Protein AF-A0A966Q657-F1 (afdb_monomer_lite)

Sequence (109 aa):
GKRNSKKGLRIVDCGLRIGNFGRCERVRIIAAGPAVCRKIGVVTGGFGDLDQVVKAGLDTLITGEADYPTEVKAKELGINLILGGHRETEVFGVRNLAKNSQIQDGRIQ

Secondary structure (DSSP, 8-state):
------S-EEHHHHHHHHHHHHT-S--EEE--S-SEE-SEEE-SSB---HHHHHHTT-SEEEESB--HHHHHHHHHHT-EEEE--SSS-TTHHHHHHHHTTT-------

pLDDT: mean 71.17, std 17.77, range [37.0, 93.94]

Structure (mmCIF, N/CA/C/O backbone):
data_AF-A0A966Q657-F1
#
_entry.id   AF-A0A966Q657-F1
#
loop_
_atom_site.group_PDB
_atom_site.id
_atom_site.type_symbol
_atom_site.label_atom_id
_atom_site.label_alt_id
_atom_site.label_comp_id
_atom_site.label_asym_id
_atom_site.label_entity_id
_atom_site.label_seq_id
_atom_site.pdbx_PDB_ins_code
_atom_site.Cartn_x
_atom_site.Cartn_y
_atom_site.Cartn_z
_atom_site.occupancy
_atom_site.B_iso_or_equiv
_atom_site.auth_seq_id
_atom_site.auth_comp_id
_atom_site.auth_asym_id
_atom_site.auth_atom_id
_atom_site.pdbx_PDB_model_num
ATOM 1 N N . GLY A 1 1 ? -33.763 -0.852 -7.891 1.00 39.62 1 GLY A N 1
ATOM 2 C CA . GLY A 1 1 ? -33.590 -0.546 -6.455 1.00 39.62 1 GLY A CA 1
ATOM 3 C C . GLY A 1 1 ? -32.207 -0.954 -5.985 1.00 39.62 1 GLY A C 1
ATOM 4 O O . GLY A 1 1 ? -31.615 -1.810 -6.627 1.00 39.62 1 GLY A O 1
ATOM 5 N N . LYS A 1 2 ? -31.765 -0.399 -4.843 1.00 37.84 2 LYS A N 1
ATOM 6 C CA . LYS A 1 2 ? -30.579 -0.792 -4.042 1.00 37.84 2 LYS A CA 1
ATOM 7 C C . LYS A 1 2 ? -29.230 -0.337 -4.648 1.00 37.84 2 LYS A C 1
ATOM 9 O O . LYS A 1 2 ? -28.857 -0.789 -5.713 1.00 37.84 2 LYS A O 1
ATOM 14 N N . ARG A 1 3 ? -28.404 0.509 -4.022 1.00 37.00 3 ARG A N 1
ATOM 15 C CA . ARG A 1 3 ? -28.068 0.649 -2.595 1.00 37.00 3 ARG A CA 1
ATOM 16 C C . ARG A 1 3 ? -27.554 2.065 -2.307 1.00 37.00 3 ARG A C 1
ATOM 18 O O . ARG A 1 3 ? -26.507 2.457 -2.807 1.00 37.00 3 ARG A O 1
ATOM 25 N N . ASN A 1 4 ? -28.250 2.767 -1.418 1.00 40.50 4 ASN A N 1
ATOM 26 C CA . ASN A 1 4 ? -27.623 3.744 -0.534 1.00 40.50 4 ASN A CA 1
ATOM 27 C C . ASN A 1 4 ? -26.578 3.005 0.314 1.00 40.50 4 ASN A C 1
ATOM 29 O O . ASN A 1 4 ? -26.937 2.092 1.054 1.00 40.50 4 ASN A O 1
ATOM 33 N N . SER A 1 5 ? -25.308 3.387 0.227 1.00 39.12 5 SER A N 1
ATOM 34 C CA . SER A 1 5 ? -24.308 3.004 1.225 1.00 39.12 5 SER A CA 1
ATOM 35 C C . SER A 1 5 ? -23.343 4.161 1.426 1.00 39.12 5 SER A C 1
ATOM 37 O O . SER A 1 5 ? -22.289 4.242 0.803 1.00 39.12 5 SER A O 1
ATOM 39 N N . LYS A 1 6 ? -23.692 5.065 2.341 1.00 50.41 6 LYS A N 1
ATOM 40 C CA . LYS A 1 6 ? -22.657 5.736 3.130 1.00 50.41 6 LYS A CA 1
ATOM 41 C C . LYS A 1 6 ? -21.888 4.613 3.843 1.00 50.41 6 LYS A C 1
ATOM 43 O O . LYS A 1 6 ? -22.538 3.978 4.667 1.00 50.41 6 LYS A O 1
ATOM 48 N N . LYS A 1 7 ? -20.614 4.320 3.510 1.00 47.44 7 LYS A N 1
ATOM 49 C CA . LYS A 1 7 ? -19.607 3.572 4.326 1.00 47.44 7 LYS A CA 1
ATOM 50 C C . LYS A 1 7 ? -18.485 2.978 3.449 1.00 47.44 7 LYS A C 1
ATOM 52 O O . LYS A 1 7 ? -18.684 1.903 2.904 1.00 47.44 7 LYS A O 1
ATOM 57 N N . GLY A 1 8 ? -17.330 3.655 3.391 1.00 51.34 8 GLY A N 1
ATOM 58 C CA . GLY A 1 8 ? -16.004 3.126 3.007 1.00 51.34 8 GLY A CA 1
ATOM 59 C C . GLY A 1 8 ? -15.826 2.542 1.593 1.00 51.34 8 GLY A C 1
ATOM 60 O O . GLY A 1 8 ? -16.718 1.911 1.038 1.00 51.34 8 GLY A O 1
ATOM 61 N N . LEU A 1 9 ? -14.651 2.733 0.990 1.00 65.62 9 LEU A N 1
ATOM 62 C CA . LEU A 1 9 ? -14.320 2.084 -0.285 1.00 65.62 9 LEU A CA 1
ATOM 63 C C . LEU A 1 9 ? -13.778 0.679 -0.010 1.00 65.62 9 LEU A C 1
ATOM 65 O O . LEU A 1 9 ? -12.874 0.532 0.808 1.00 65.62 9 LEU A O 1
ATOM 69 N N . ARG A 1 10 ? -14.292 -0.362 -0.676 1.00 77.38 10 ARG A N 1
ATOM 70 C CA . ARG A 1 10 ? -13.633 -1.677 -0.614 1.00 77.38 10 ARG A CA 1
ATOM 71 C C . ARG A 1 10 ? -12.368 -1.651 -1.455 1.00 77.38 10 ARG A C 1
ATOM 73 O O . ARG A 1 10 ? -12.328 -0.978 -2.481 1.00 77.38 10 ARG A O 1
ATOM 80 N N . ILE A 1 11 ? -11.380 -2.453 -1.077 1.00 72.25 11 ILE A N 1
ATOM 81 C CA . ILE A 1 11 ? -10.101 -2.519 -1.798 1.00 72.25 11 ILE A CA 1
ATOM 82 C C . ILE A 1 11 ? -10.267 -2.855 -3.291 1.00 72.25 11 ILE A C 1
ATOM 84 O O . ILE A 1 11 ? -9.618 -2.257 -4.146 1.00 72.25 11 ILE A O 1
ATOM 88 N N . VAL A 1 12 ? -11.210 -3.740 -3.624 1.00 70.19 12 VAL A N 1
ATOM 89 C CA . VAL A 1 12 ? -11.545 -4.082 -5.016 1.00 70.19 12 VAL A CA 1
ATOM 90 C C . VAL A 1 12 ? -12.145 -2.895 -5.772 1.00 70.19 12 VAL A C 1
ATOM 92 O O . VAL A 1 12 ? -11.821 -2.679 -6.937 1.00 70.19 12 VAL A O 1
ATOM 95 N N . ASP A 1 13 ? -12.963 -2.084 -5.095 1.00 72.81 13 ASP A N 1
ATOM 96 C CA . ASP A 1 13 ? -13.570 -0.883 -5.669 1.00 72.81 13 ASP A CA 1
ATOM 97 C C . ASP A 1 13 ? -12.504 0.220 -5.859 1.00 72.81 13 ASP A C 1
ATOM 99 O O . ASP A 1 13 ? -12.571 0.970 -6.834 1.00 72.81 13 ASP A O 1
ATOM 103 N N . CYS A 1 14 ? -11.493 0.296 -4.978 1.00 68.00 14 CYS A N 1
ATOM 104 C CA . CYS A 1 14 ? -10.315 1.154 -5.163 1.00 68.00 14 CYS A CA 1
ATOM 105 C C . CYS A 1 14 ? -9.531 0.759 -6.420 1.00 68.00 14 CYS A C 1
ATOM 107 O O . CYS A 1 14 ? -9.268 1.612 -7.268 1.00 68.00 14 CYS A O 1
ATOM 109 N N . GLY A 1 15 ? -9.201 -0.528 -6.569 1.00 64.12 15 GLY A N 1
ATOM 110 C CA . GLY A 1 15 ? -8.440 -1.018 -7.720 1.00 64.12 15 GLY A CA 1
ATOM 111 C C . GLY A 1 15 ? -9.164 -0.814 -9.055 1.00 64.12 15 GLY A C 1
ATOM 112 O O . GLY A 1 15 ? -8.565 -0.319 -10.008 1.00 64.12 15 GLY A O 1
ATOM 113 N N . LEU A 1 16 ? -10.473 -1.093 -9.106 1.00 67.81 16 LEU A N 1
ATOM 114 C CA . LEU A 1 16 ? -11.319 -0.856 -10.287 1.00 67.81 16 LEU A CA 1
ATOM 115 C C . LEU A 1 16 ? -11.338 0.619 -10.715 1.00 67.81 16 LEU A C 1
ATOM 117 O O . LEU A 1 16 ? -11.272 0.927 -11.905 1.00 67.81 16 LEU A O 1
ATOM 121 N N . ARG A 1 17 ? -11.420 1.545 -9.752 1.00 68.12 17 ARG A N 1
ATOM 122 C CA . ARG A 1 17 ? -11.429 2.988 -10.042 1.00 68.12 17 ARG A CA 1
ATOM 123 C C . ARG A 1 17 ? -10.098 3.470 -10.608 1.00 68.12 17 ARG A C 1
ATOM 125 O O . ARG A 1 17 ? -10.111 4.284 -11.526 1.00 68.12 17 ARG A O 1
ATOM 132 N N . ILE A 1 18 ? -8.979 2.959 -10.094 1.00 66.19 18 ILE A N 1
ATOM 133 C CA . ILE A 1 18 ? -7.638 3.298 -10.594 1.00 66.19 18 ILE A CA 1
ATOM 134 C C . ILE A 1 18 ? -7.458 2.770 -12.022 1.00 66.19 18 ILE A C 1
ATOM 136 O O . ILE A 1 18 ? -7.063 3.533 -12.901 1.00 66.19 18 ILE A O 1
ATOM 140 N N . GLY A 1 19 ? -7.848 1.516 -12.279 1.00 57.31 19 GLY A N 1
ATOM 141 C CA . GLY A 1 19 ? -7.781 0.921 -13.618 1.00 57.31 19 GLY A CA 1
ATOM 142 C C . GLY A 1 19 ? -8.593 1.698 -14.662 1.00 57.31 19 GLY A C 1
ATOM 143 O O . GLY A 1 19 ? -8.089 1.986 -15.746 1.00 57.31 19 GLY A O 1
ATOM 144 N N . ASN A 1 20 ? -9.812 2.125 -14.311 1.00 57.19 20 ASN A N 1
ATOM 145 C CA . ASN A 1 20 ? -10.684 2.874 -15.222 1.00 57.19 20 ASN A CA 1
ATOM 146 C C . ASN A 1 20 ? -10.225 4.316 -15.490 1.00 57.19 20 ASN A C 1
ATOM 148 O O . ASN A 1 20 ? -10.475 4.833 -16.576 1.00 57.19 20 ASN A O 1
ATOM 152 N N . PHE A 1 21 ? -9.576 4.981 -14.528 1.00 54.44 21 PHE A N 1
ATOM 153 C CA . PHE A 1 21 ? -9.077 6.349 -14.726 1.00 54.44 21 PHE A CA 1
ATOM 154 C C . PHE A 1 21 ? -7.732 6.397 -15.456 1.00 54.44 21 PHE A C 1
ATOM 156 O O . PHE A 1 21 ? -7.423 7.408 -16.085 1.00 54.44 21 PHE A O 1
ATOM 163 N N . GLY A 1 22 ? -6.925 5.339 -15.345 1.00 51.12 22 GLY A N 1
ATOM 164 C CA . GLY A 1 22 ? -5.528 5.370 -15.750 1.00 51.12 22 GLY A CA 1
ATOM 165 C C . GLY A 1 22 ? -5.168 4.648 -17.046 1.00 51.12 22 GLY A C 1
ATOM 166 O O . GLY A 1 22 ? -4.003 4.637 -17.377 1.00 51.12 22 GLY A O 1
ATOM 167 N N . ARG A 1 23 ? -6.050 3.975 -17.795 1.00 50.22 23 ARG A N 1
ATOM 168 C CA . ARG A 1 23 ? -5.564 3.042 -18.854 1.00 50.22 23 ARG A CA 1
ATOM 169 C C . ARG A 1 23 ? -4.418 2.122 -18.346 1.00 50.22 23 ARG A C 1
ATOM 171 O O . ARG A 1 23 ? -3.524 1.770 -19.108 1.00 50.22 23 ARG A O 1
ATOM 178 N N . CYS A 1 24 ? -4.396 1.788 -17.050 1.00 50.97 24 CYS A N 1
ATOM 179 C CA . CYS A 1 24 ? -3.392 0.889 -16.488 1.00 50.97 24 CYS A CA 1
ATOM 180 C C . CYS A 1 24 ? -3.722 -0.506 -17.012 1.00 50.97 24 CYS A C 1
ATOM 182 O O . CYS A 1 24 ? -4.780 -1.040 -16.679 1.00 50.97 24 CYS A O 1
ATOM 184 N N . GLU A 1 25 ? -2.848 -1.094 -17.831 1.00 53.94 25 GLU A N 1
ATOM 185 C CA . GLU A 1 25 ? -3.096 -2.422 -18.407 1.00 53.94 25 GLU A CA 1
ATOM 186 C C . GLU A 1 25 ? -3.283 -3.494 -17.325 1.00 53.94 25 GLU A C 1
ATOM 188 O O . GLU A 1 25 ? -4.056 -4.431 -17.527 1.00 53.94 25 GLU A O 1
ATOM 193 N N . ARG A 1 26 ? -2.615 -3.364 -16.164 1.00 66.31 26 ARG A N 1
ATOM 194 C CA . ARG A 1 26 ? -2.789 -4.267 -15.014 1.00 66.31 26 ARG A CA 1
ATOM 195 C C . ARG A 1 26 ? -2.584 -3.544 -13.684 1.00 66.31 26 ARG A C 1
ATOM 197 O O . ARG A 1 26 ? -1.456 -3.289 -13.284 1.00 66.31 26 ARG A O 1
ATOM 204 N N . VAL A 1 27 ? -3.678 -3.291 -12.967 1.00 76.31 27 VAL A N 1
ATOM 205 C CA . VAL A 1 27 ? -3.623 -2.946 -11.539 1.00 76.31 27 VAL A CA 1
ATOM 206 C C . VAL A 1 27 ? -3.456 -4.234 -10.740 1.00 76.31 27 VAL A C 1
ATOM 208 O O . VAL A 1 27 ? -4.258 -5.160 -10.885 1.00 76.31 27 VAL A O 1
ATOM 211 N N . ARG A 1 28 ? -2.445 -4.297 -9.871 1.00 84.44 28 ARG A N 1
ATOM 212 C CA . ARG A 1 28 ? -2.244 -5.424 -8.952 1.00 84.44 28 ARG A CA 1
ATOM 213 C C . ARG A 1 28 ? -2.668 -5.023 -7.543 1.00 84.44 28 ARG A C 1
ATOM 215 O O . ARG A 1 28 ? -2.332 -3.947 -7.065 1.00 84.44 28 ARG A O 1
ATOM 222 N N . ILE A 1 29 ? -3.424 -5.892 -6.878 1.00 86.19 29 ILE A N 1
ATOM 223 C CA . ILE A 1 29 ? -3.961 -5.645 -5.537 1.00 86.19 29 ILE A CA 1
ATOM 224 C C . ILE A 1 29 ? -3.407 -6.691 -4.577 1.00 86.19 29 ILE A C 1
ATOM 226 O O . ILE A 1 29 ? -3.462 -7.889 -4.857 1.00 86.19 29 ILE A O 1
ATOM 230 N N . ILE A 1 30 ? -2.929 -6.235 -3.423 1.00 90.38 30 ILE A N 1
ATOM 231 C CA . ILE A 1 30 ? -2.509 -7.074 -2.303 1.00 90.38 30 ILE A CA 1
ATOM 232 C C . ILE A 1 30 ? -3.408 -6.719 -1.122 1.00 90.38 30 ILE A C 1
ATOM 234 O O . ILE A 1 30 ? -3.223 -5.704 -0.453 1.00 90.38 30 ILE A O 1
ATOM 238 N N . ALA A 1 31 ? -4.423 -7.553 -0.902 1.00 91.25 31 ALA A N 1
ATOM 239 C CA . ALA A 1 31 ? -5.400 -7.397 0.171 1.00 91.25 31 ALA A CA 1
ATOM 240 C C . ALA A 1 31 ? -4.860 -7.983 1.485 1.00 91.25 31 ALA A C 1
ATOM 242 O O . ALA A 1 31 ? -5.244 -9.076 1.891 1.00 91.25 31 ALA A O 1
ATOM 243 N N . ALA A 1 32 ? -3.916 -7.276 2.098 1.00 91.62 32 ALA A N 1
ATOM 244 C CA . ALA A 1 32 ? -3.280 -7.666 3.357 1.00 91.62 32 ALA A CA 1
ATOM 245 C C . ALA A 1 32 ? -3.907 -6.996 4.591 1.00 91.62 32 ALA A C 1
ATOM 247 O O . ALA A 1 32 ? -3.746 -7.480 5.706 1.00 91.62 32 ALA A O 1
ATOM 248 N N . GLY A 1 33 ? -4.632 -5.900 4.392 1.00 89.56 33 GLY A N 1
ATOM 249 C CA . GLY A 1 33 ? -5.294 -5.131 5.434 1.00 89.56 33 GLY A CA 1
ATOM 250 C C . GLY A 1 33 ? -6.817 -5.277 5.437 1.00 89.56 33 GLY A C 1
ATOM 251 O O . GLY A 1 33 ? -7.381 -6.243 4.913 1.00 89.56 33 GLY A O 1
ATOM 252 N N . PRO A 1 34 ? -7.531 -4.312 6.039 1.00 86.31 34 PRO A N 1
ATOM 253 C 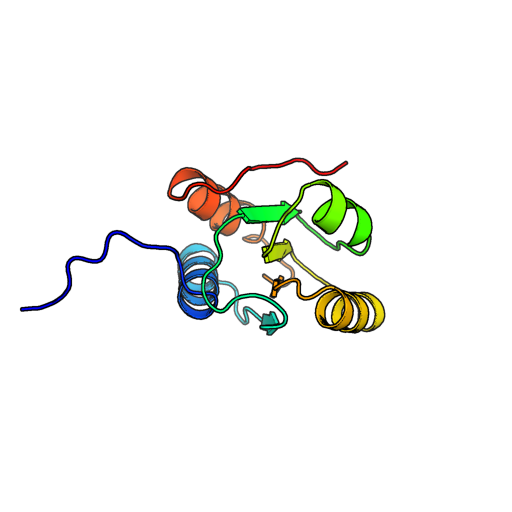CA . PRO A 1 34 ? -8.984 -4.342 6.134 1.00 86.31 34 PRO A CA 1
ATOM 254 C C . PRO A 1 34 ? -9.662 -4.380 4.759 1.00 86.31 34 PRO A C 1
ATOM 256 O O . PRO A 1 34 ? -9.258 -3.684 3.830 1.00 86.31 34 PRO A O 1
ATOM 259 N N . ALA A 1 35 ? -10.782 -5.104 4.656 1.00 82.19 35 ALA A N 1
ATOM 260 C CA . ALA A 1 35 ? -11.578 -5.176 3.423 1.00 82.19 35 ALA A CA 1
ATOM 261 C C . ALA A 1 35 ? -12.122 -3.809 2.956 1.00 82.19 35 ALA A C 1
ATOM 263 O O . ALA A 1 35 ? -12.456 -3.632 1.781 1.00 82.19 35 ALA A O 1
ATOM 264 N N . VAL A 1 36 ? -12.235 -2.859 3.888 1.00 83.00 36 VAL A N 1
ATOM 265 C CA . VAL A 1 36 ? -12.668 -1.483 3.653 1.00 83.00 36 VAL A CA 1
ATOM 266 C C . VAL A 1 36 ? -11.487 -0.555 3.900 1.00 83.00 36 VAL A C 1
ATOM 268 O O . VAL A 1 36 ? -11.056 -0.407 5.043 1.00 83.00 36 VAL A O 1
ATOM 271 N N . CYS A 1 37 ? -11.019 0.093 2.840 1.00 82.06 37 CYS A N 1
ATOM 272 C CA . CYS A 1 37 ? -9.990 1.119 2.875 1.00 82.06 37 CYS A CA 1
ATOM 273 C C . CYS A 1 37 ? -10.564 2.387 3.522 1.00 82.06 37 CYS A C 1
ATOM 275 O O . CYS A 1 37 ? -11.562 2.940 3.038 1.00 82.06 37 CYS A O 1
ATOM 277 N N . ARG A 1 38 ? -9.964 2.845 4.625 1.00 81.81 38 ARG A N 1
ATOM 278 C CA . ARG A 1 38 ? -10.394 4.055 5.346 1.00 81.81 38 ARG A CA 1
ATOM 279 C C . ARG A 1 38 ? -9.336 5.146 5.294 1.00 81.81 38 ARG A C 1
ATOM 281 O O . ARG A 1 38 ? -9.689 6.302 5.089 1.00 81.81 38 ARG A O 1
ATOM 288 N N . LYS A 1 39 ? -8.067 4.782 5.469 1.00 84.56 39 LYS A N 1
ATOM 289 C CA . LYS A 1 39 ? -6.926 5.700 5.463 1.00 84.56 39 LYS A CA 1
ATOM 290 C C . LYS A 1 39 ? -5.953 5.284 4.374 1.00 84.56 39 LYS A C 1
ATOM 292 O O . LYS A 1 39 ? -5.167 4.355 4.543 1.00 84.56 39 LYS A O 1
ATOM 297 N N . ILE A 1 40 ? -6.055 5.976 3.249 1.00 83.69 40 ILE A N 1
ATOM 298 C CA . ILE A 1 40 ? -5.334 5.644 2.028 1.00 83.69 40 ILE A CA 1
ATOM 299 C C . ILE A 1 40 ? -4.218 6.669 1.834 1.00 83.69 40 ILE A C 1
ATOM 301 O O . ILE A 1 40 ? -4.497 7.867 1.864 1.00 83.69 40 ILE A O 1
ATOM 305 N N . GLY A 1 41 ? -2.989 6.193 1.642 1.00 84.06 41 GLY A N 1
ATOM 306 C CA . GLY A 1 41 ? -1.853 6.995 1.192 1.00 84.06 41 GLY A CA 1
ATOM 307 C C . GLY A 1 41 ? -1.531 6.730 -0.273 1.00 84.06 41 GLY A C 1
ATOM 308 O O . GLY A 1 41 ? -1.857 5.671 -0.814 1.00 84.06 41 GLY A O 1
ATOM 309 N N . VAL A 1 42 ? -0.888 7.700 -0.913 1.00 82.44 42 VAL A N 1
ATOM 310 C CA . VAL A 1 42 ? -0.548 7.663 -2.336 1.00 82.44 42 VAL A CA 1
ATOM 311 C C . VAL A 1 42 ? 0.910 8.052 -2.495 1.00 82.44 42 VAL A C 1
ATOM 313 O O . VAL A 1 42 ? 1.289 9.152 -2.105 1.00 82.44 42 VAL A O 1
ATOM 316 N N . VAL A 1 43 ? 1.710 7.185 -3.111 1.00 81.12 43 VAL A N 1
ATOM 317 C CA . VAL A 1 43 ? 3.100 7.494 -3.457 1.00 81.12 43 VAL A CA 1
ATOM 318 C C . VAL A 1 43 ? 3.373 7.082 -4.893 1.00 81.12 43 VAL A C 1
ATOM 320 O O . VAL A 1 43 ? 3.141 5.945 -5.278 1.00 81.12 43 VAL A O 1
ATOM 323 N N . THR A 1 44 ? 3.863 8.004 -5.712 1.00 75.12 44 THR A N 1
ATOM 324 C CA . THR A 1 44 ? 4.173 7.733 -7.123 1.00 75.12 44 THR A CA 1
ATOM 325 C C . THR A 1 44 ? 5.528 7.043 -7.272 1.00 75.12 44 THR A C 1
ATOM 327 O O . THR A 1 44 ? 6.466 7.424 -6.577 1.00 75.12 44 THR A O 1
ATOM 330 N N . GLY A 1 45 ? 5.660 6.117 -8.226 1.00 74.75 45 GLY A N 1
ATOM 331 C CA . GLY A 1 45 ? 6.898 5.363 -8.463 1.00 74.75 45 GLY A CA 1
ATOM 332 C C . GLY A 1 45 ? 6.992 4.106 -7.596 1.00 74.75 45 GLY A C 1
ATOM 333 O O . GLY A 1 45 ? 5.979 3.452 -7.356 1.00 74.75 45 GLY A O 1
ATOM 334 N N . GLY A 1 46 ? 8.198 3.766 -7.139 1.00 70.88 46 GLY A N 1
ATOM 335 C CA . GLY A 1 46 ? 8.426 2.665 -6.201 1.00 70.88 46 GLY A CA 1
ATOM 336 C C .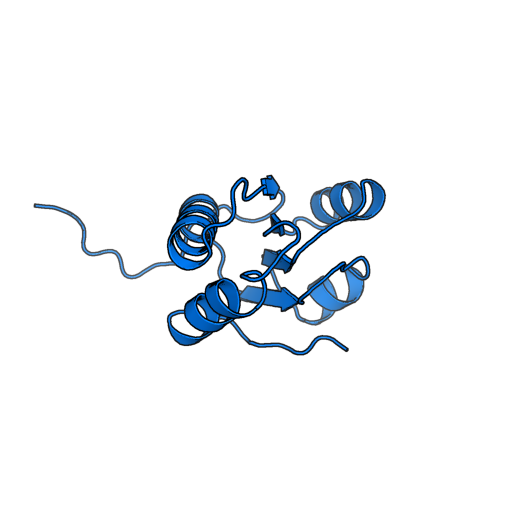 GLY A 1 46 ? 8.416 3.140 -4.749 1.00 70.88 46 GLY A C 1
ATOM 337 O O . GLY A 1 46 ? 8.998 4.180 -4.437 1.00 70.88 46 GLY A O 1
ATOM 338 N N . PHE A 1 47 ? 7.791 2.373 -3.856 1.00 78.06 47 PHE A N 1
ATOM 339 C CA . PHE A 1 47 ? 7.772 2.673 -2.423 1.00 78.06 47 PHE A CA 1
ATOM 340 C C . PHE A 1 47 ? 8.068 1.424 -1.590 1.00 78.06 47 PHE A C 1
ATOM 342 O O . PHE A 1 47 ? 7.387 0.417 -1.749 1.00 78.06 47 PHE A O 1
ATOM 3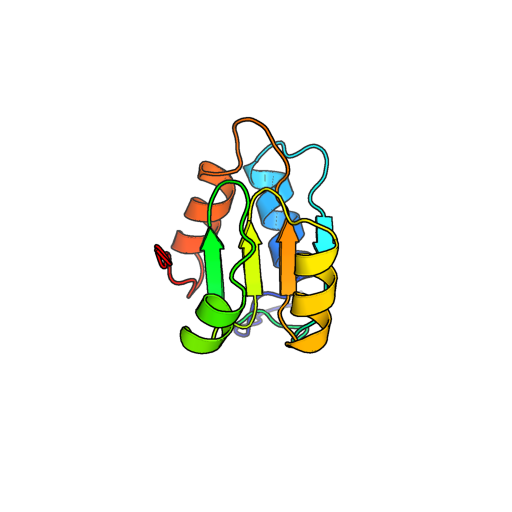49 N N . GLY A 1 48 ? 9.055 1.502 -0.689 1.00 76.50 48 GLY A N 1
ATOM 350 C CA . GLY A 1 48 ? 9.471 0.375 0.164 1.00 76.50 48 GLY A CA 1
ATOM 351 C C . GLY A 1 48 ? 9.444 0.646 1.673 1.00 76.50 48 GLY A C 1
ATOM 352 O O . GLY A 1 48 ? 9.520 -0.290 2.470 1.00 76.50 48 GLY A O 1
ATOM 353 N N . ASP A 1 49 ? 9.297 1.904 2.103 1.00 85.31 49 ASP A N 1
ATOM 354 C CA . ASP A 1 49 ? 9.327 2.262 3.527 1.00 85.31 49 ASP A CA 1
ATOM 355 C C . ASP A 1 49 ? 7.930 2.212 4.167 1.00 85.31 49 ASP A C 1
ATOM 357 O O . ASP A 1 49 ? 7.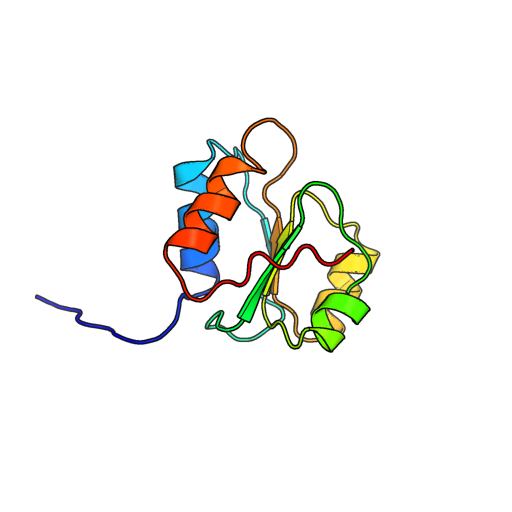295 3.220 4.488 1.00 85.31 49 ASP A O 1
ATOM 361 N N . LEU A 1 50 ? 7.426 0.993 4.365 1.00 86.38 50 LEU A N 1
ATOM 362 C CA . LEU A 1 50 ? 6.120 0.774 4.995 1.00 86.38 50 LEU A CA 1
ATOM 363 C C . LEU A 1 50 ? 6.057 1.217 6.463 1.00 86.38 50 LEU A C 1
ATOM 365 O O . LEU A 1 50 ? 4.955 1.378 6.990 1.00 86.38 50 LEU A O 1
ATOM 369 N N . ASP A 1 51 ? 7.188 1.487 7.119 1.00 86.38 51 ASP A N 1
ATOM 370 C CA . ASP A 1 51 ? 7.166 1.980 8.497 1.00 86.38 51 ASP A CA 1
ATOM 371 C C . ASP A 1 51 ? 6.601 3.403 8.550 1.00 86.38 51 ASP A C 1
ATOM 373 O O . ASP A 1 51 ? 5.912 3.763 9.508 1.00 86.38 51 ASP A O 1
ATOM 377 N N . GLN A 1 52 ? 6.802 4.207 7.500 1.00 85.81 52 GLN A N 1
ATOM 378 C CA . GLN A 1 52 ? 6.148 5.512 7.385 1.00 85.81 52 GLN A CA 1
ATOM 379 C C . GLN A 1 52 ? 4.635 5.394 7.183 1.00 85.81 52 GLN A C 1
ATOM 381 O O . GLN A 1 52 ? 3.877 6.212 7.703 1.00 85.81 52 GLN A O 1
ATOM 386 N N . VAL A 1 53 ? 4.179 4.355 6.481 1.00 87.38 53 VAL A N 1
ATOM 387 C CA . VAL A 1 53 ? 2.749 4.084 6.254 1.00 87.38 53 VAL A CA 1
ATOM 388 C C . VAL A 1 53 ? 2.064 3.736 7.572 1.00 87.38 53 VAL A C 1
ATOM 390 O O . VAL A 1 53 ? 1.004 4.286 7.883 1.00 87.38 53 VAL A O 1
ATOM 393 N N . VAL A 1 54 ? 2.716 2.905 8.392 1.00 87.81 54 VAL A N 1
ATOM 394 C CA . VAL A 1 54 ? 2.269 2.594 9.758 1.00 87.81 54 VAL A CA 1
ATOM 395 C C . VAL A 1 54 ? 2.268 3.845 10.634 1.00 87.81 54 VAL A C 1
ATOM 397 O O . VAL A 1 54 ? 1.273 4.111 11.306 1.00 87.81 54 VAL A O 1
ATOM 400 N N . LYS A 1 55 ? 3.344 4.645 10.616 1.00 88.19 55 LYS A N 1
ATOM 401 C CA . LYS A 1 55 ? 3.443 5.892 11.402 1.00 88.19 55 LYS A CA 1
ATOM 402 C C . LYS A 1 55 ? 2.361 6.905 11.028 1.00 88.19 55 LYS A C 1
ATOM 404 O O . LYS A 1 55 ? 1.802 7.551 11.908 1.00 88.19 55 LYS A O 1
ATOM 409 N N . ALA A 1 56 ? 2.027 7.009 9.743 1.00 84.75 56 ALA A N 1
ATOM 410 C CA . ALA A 1 56 ? 0.918 7.824 9.249 1.00 84.75 56 ALA A CA 1
ATOM 411 C C . ALA A 1 56 ? -0.466 7.211 9.568 1.00 84.75 56 ALA A C 1
ATOM 413 O O . ALA A 1 56 ? -1.504 7.839 9.348 1.00 84.75 56 ALA A O 1
ATOM 414 N N . GLY A 1 57 ? -0.500 5.993 10.116 1.00 87.81 57 GLY A N 1
ATOM 415 C CA . GLY A 1 57 ? -1.710 5.286 10.514 1.00 87.81 57 GLY A CA 1
ATOM 416 C C . GLY A 1 57 ? -2.574 4.864 9.331 1.00 87.81 57 GLY A C 1
ATOM 417 O O . GLY A 1 57 ? -3.794 4.800 9.482 1.00 87.81 57 GLY A O 1
ATOM 418 N N . LEU A 1 58 ? -1.970 4.649 8.163 1.00 88.69 58 LEU A N 1
ATOM 419 C CA . LEU A 1 58 ? -2.660 4.274 6.935 1.00 88.69 58 LEU A CA 1
ATOM 420 C C . LEU A 1 58 ? -2.971 2.773 6.929 1.00 88.69 58 LEU A C 1
ATOM 422 O O . LEU A 1 58 ? -2.205 1.965 7.445 1.00 88.69 58 LEU A O 1
ATOM 426 N N . ASP A 1 59 ? -4.095 2.401 6.318 1.00 89.62 59 ASP A N 1
ATOM 427 C CA . ASP A 1 59 ? -4.503 1.000 6.131 1.00 89.62 59 ASP A CA 1
ATOM 428 C C . ASP A 1 59 ? -4.316 0.509 4.688 1.00 89.62 59 ASP A C 1
ATOM 430 O O . ASP A 1 59 ? -4.400 -0.690 4.413 1.00 89.62 59 ASP A O 1
ATOM 434 N N . THR A 1 60 ? -4.083 1.437 3.760 1.00 89.12 60 THR A N 1
ATOM 435 C CA . THR A 1 60 ? -3.944 1.166 2.332 1.00 89.12 60 THR A CA 1
ATOM 436 C C . THR A 1 60 ? -2.923 2.118 1.726 1.00 89.12 60 THR A C 1
ATOM 438 O O . THR A 1 60 ? -3.014 3.329 1.916 1.00 89.12 60 THR A O 1
ATOM 441 N N . LEU A 1 61 ? -1.984 1.587 0.953 1.00 88.50 61 LEU A N 1
ATOM 442 C CA . LEU A 1 61 ? -1.039 2.352 0.154 1.00 88.50 61 LEU A CA 1
ATOM 443 C C . LEU A 1 61 ? -1.296 2.092 -1.331 1.00 88.50 61 LEU A C 1
ATOM 445 O O . LEU A 1 61 ? -1.401 0.947 -1.772 1.00 88.50 61 LEU A O 1
ATOM 449 N N . ILE A 1 62 ? -1.372 3.168 -2.105 1.00 86.12 62 ILE A N 1
ATOM 450 C CA . ILE A 1 62 ? -1.388 3.115 -3.563 1.00 86.12 62 ILE A CA 1
ATOM 451 C C . ILE A 1 62 ? -0.019 3.565 -4.060 1.00 86.12 62 ILE A C 1
ATOM 453 O O . ILE A 1 62 ? 0.420 4.667 -3.726 1.00 86.12 62 ILE A O 1
ATOM 457 N N . THR A 1 63 ? 0.642 2.730 -4.857 1.00 84.62 63 THR A N 1
ATOM 458 C CA . THR A 1 63 ? 1.934 3.060 -5.458 1.00 84.62 63 THR A CA 1
ATOM 459 C C . THR A 1 63 ? 2.083 2.498 -6.868 1.00 84.62 63 THR A C 1
ATOM 461 O O . THR A 1 63 ? 1.164 1.853 -7.367 1.00 84.62 63 THR A O 1
ATOM 464 N N . GLY A 1 64 ? 3.174 2.814 -7.560 1.00 80.06 64 GLY A N 1
ATOM 465 C CA . GLY A 1 64 ? 3.443 2.303 -8.903 1.00 80.06 64 GLY A CA 1
ATOM 466 C C . GLY A 1 64 ? 3.918 0.859 -8.846 1.00 80.06 64 GLY A C 1
ATOM 467 O O . GLY A 1 64 ? 3.244 -0.048 -9.343 1.00 80.06 64 GLY A O 1
ATOM 468 N N . GLU A 1 65 ? 5.031 0.655 -8.144 1.00 82.00 65 GLU A N 1
ATOM 469 C CA . GLU A 1 65 ? 5.701 -0.633 -7.973 1.00 82.00 65 GLU A CA 1
ATOM 470 C C . GLU A 1 65 ? 6.054 -0.910 -6.507 1.00 82.00 65 GLU A C 1
ATOM 472 O O . GLU A 1 65 ? 6.265 -0.003 -5.701 1.00 82.00 65 GLU A O 1
ATOM 477 N N . ALA A 1 66 ? 6.134 -2.196 -6.174 1.00 85.50 66 ALA A N 1
ATOM 478 C CA . ALA A 1 66 ? 6.653 -2.695 -4.910 1.00 85.50 66 ALA A CA 1
ATOM 479 C C . ALA A 1 66 ? 7.472 -3.956 -5.194 1.00 85.50 66 ALA A C 1
ATOM 481 O O . ALA A 1 66 ? 7.077 -4.784 -6.020 1.00 85.50 66 ALA A O 1
ATOM 482 N N . ASP A 1 67 ? 8.609 -4.099 -4.520 1.00 88.31 67 ASP A N 1
ATOM 483 C CA . ASP A 1 67 ? 9.411 -5.315 -4.592 1.00 88.31 67 ASP A CA 1
ATOM 484 C C . ASP A 1 67 ? 8.839 -6.417 -3.682 1.00 88.31 67 ASP A C 1
ATOM 486 O O . ASP A 1 67 ? 8.005 -6.176 -2.805 1.00 88.31 67 ASP A O 1
ATOM 490 N N . TYR A 1 68 ? 9.276 -7.661 -3.891 1.00 89.25 68 TYR A N 1
ATOM 491 C CA . TYR A 1 68 ? 8.785 -8.799 -3.109 1.00 89.25 68 TYR A CA 1
ATOM 492 C C . TYR A 1 68 ? 8.955 -8.616 -1.584 1.00 89.25 68 TYR A C 1
ATOM 494 O O . TYR A 1 68 ? 7.994 -8.888 -0.859 1.00 89.25 68 TYR A O 1
ATOM 502 N N . PRO A 1 69 ? 10.098 -8.116 -1.066 1.00 91.56 69 PRO A N 1
ATOM 503 C CA . PRO A 1 69 ? 10.231 -7.774 0.351 1.00 91.56 69 PRO A CA 1
ATOM 504 C C . PRO A 1 69 ? 9.166 -6.792 0.852 1.00 91.56 69 PRO A C 1
ATOM 506 O O . PRO A 1 69 ? 8.578 -7.023 1.910 1.00 91.56 69 PRO A O 1
ATOM 509 N N . THR A 1 70 ? 8.859 -5.741 0.088 1.00 89.75 70 THR A N 1
ATOM 510 C CA . THR A 1 70 ? 7.803 -4.780 0.436 1.00 89.75 70 THR A CA 1
ATOM 511 C C . THR A 1 70 ? 6.438 -5.457 0.492 1.00 89.75 70 THR A C 1
ATOM 513 O O . THR A 1 70 ? 5.662 -5.218 1.416 1.00 89.75 70 THR A O 1
ATOM 516 N N . GLU A 1 71 ? 6.132 -6.351 -0.449 1.00 91.00 71 GLU A N 1
ATOM 517 C CA . GLU A 1 71 ? 4.868 -7.094 -0.437 1.00 91.00 71 GLU A CA 1
ATOM 518 C C . GLU A 1 71 ? 4.728 -8.012 0.781 1.00 91.00 71 GLU A C 1
ATOM 520 O O . GLU A 1 71 ? 3.636 -8.136 1.342 1.00 91.00 71 GLU A O 1
ATOM 525 N N . VAL A 1 72 ? 5.817 -8.671 1.186 1.00 93.62 72 VAL A N 1
ATOM 526 C CA . VAL A 1 72 ? 5.847 -9.505 2.395 1.00 93.62 72 VAL A CA 1
ATOM 527 C C . VAL A 1 72 ? 5.640 -8.635 3.631 1.00 93.62 72 VAL A C 1
ATOM 529 O O . VAL A 1 72 ? 4.734 -8.907 4.416 1.00 93.62 72 VAL A O 1
ATOM 532 N N . LYS A 1 73 ? 6.386 -7.533 3.751 1.00 92.50 73 LYS A N 1
ATOM 533 C CA . LYS A 1 73 ? 6.265 -6.599 4.874 1.00 92.50 73 LYS A CA 1
ATOM 534 C C . LYS A 1 73 ? 4.862 -5.983 4.960 1.00 92.50 73 LYS A C 1
ATOM 536 O O . LYS A 1 73 ? 4.317 -5.845 6.050 1.00 92.50 73 LYS A O 1
ATOM 541 N N . ALA A 1 74 ? 4.211 -5.683 3.835 1.00 92.38 74 ALA A N 1
ATOM 542 C CA . ALA A 1 74 ? 2.827 -5.199 3.830 1.00 92.38 74 ALA A CA 1
ATOM 543 C C . ALA A 1 74 ? 1.839 -6.227 4.393 1.00 92.38 74 ALA A C 1
ATOM 545 O O . ALA A 1 74 ? 0.918 -5.855 5.121 1.00 92.38 74 ALA A O 1
ATOM 546 N N . LYS A 1 75 ? 2.046 -7.516 4.098 1.00 92.75 75 LYS A N 1
ATOM 547 C CA . LYS A 1 75 ? 1.252 -8.610 4.678 1.00 92.75 75 LYS A CA 1
ATOM 548 C C . LYS A 1 75 ? 1.461 -8.726 6.181 1.00 92.75 75 LYS A C 1
ATOM 550 O O . LYS A 1 75 ? 0.481 -8.868 6.903 1.00 92.75 75 LYS A O 1
ATOM 555 N N . GLU A 1 76 ? 2.702 -8.625 6.646 1.00 93.94 76 GLU A N 1
ATOM 556 C CA . GLU A 1 76 ? 3.029 -8.662 8.077 1.00 93.94 76 GLU A CA 1
ATOM 557 C C . GLU A 1 76 ? 2.412 -7.485 8.842 1.00 93.94 76 GLU A C 1
ATOM 559 O O . GLU A 1 76 ? 1.900 -7.657 9.946 1.00 93.94 76 GLU A O 1
ATOM 564 N N . LEU A 1 77 ? 2.412 -6.297 8.235 1.00 91.94 77 LEU A N 1
ATOM 565 C CA . LEU A 1 77 ? 1.885 -5.070 8.835 1.00 91.94 77 LEU A CA 1
ATOM 566 C C . LEU A 1 77 ? 0.370 -4.894 8.660 1.00 91.94 77 LEU A C 1
ATOM 568 O O . LEU A 1 77 ? -0.201 -3.943 9.193 1.00 91.94 77 LEU A O 1
ATOM 572 N N . GLY A 1 78 ? -0.294 -5.778 7.913 1.00 93.81 78 GLY A N 1
ATOM 573 C CA . GLY A 1 78 ? -1.727 -5.671 7.643 1.00 93.81 78 GLY A CA 1
ATOM 574 C C . GLY A 1 78 ? -2.098 -4.444 6.802 1.00 93.81 78 GLY A C 1
ATOM 575 O O . GLY A 1 78 ? -3.136 -3.821 7.035 1.00 93.81 78 GLY A O 1
ATOM 576 N N . ILE A 1 79 ? -1.247 -4.071 5.844 1.00 93.12 79 ILE A N 1
ATOM 577 C CA . ILE A 1 79 ? -1.427 -2.908 4.967 1.00 93.12 79 ILE A CA 1
ATOM 578 C C . ILE A 1 79 ? -1.830 -3.382 3.575 1.00 93.12 79 ILE A C 1
ATOM 580 O O . ILE A 1 79 ? -1.141 -4.182 2.947 1.00 93.12 79 ILE A O 1
ATOM 584 N N . ASN A 1 80 ? -2.922 -2.841 3.044 1.00 91.81 80 ASN A N 1
ATOM 585 C CA . ASN A 1 80 ? -3.305 -3.083 1.658 1.00 91.81 80 ASN A CA 1
ATOM 586 C C . ASN A 1 80 ? -2.341 -2.384 0.688 1.00 91.81 80 ASN A C 1
ATOM 588 O O . ASN A 1 80 ? -2.068 -1.199 0.866 1.00 91.81 80 ASN A O 1
ATOM 592 N N . LEU A 1 81 ? -1.910 -3.061 -0.380 1.00 90.12 81 LEU A N 1
ATOM 593 C CA . LEU A 1 81 ? -1.184 -2.425 -1.488 1.00 90.12 81 LEU A CA 1
ATOM 594 C C . LEU A 1 81 ? -2.027 -2.427 -2.761 1.00 90.12 81 LEU A C 1
ATOM 596 O O . LEU A 1 81 ? -2.645 -3.436 -3.113 1.00 90.12 81 LEU A O 1
ATOM 600 N N . ILE A 1 82 ? -2.018 -1.306 -3.474 1.00 87.50 82 ILE A N 1
ATOM 601 C CA . ILE A 1 82 ? -2.553 -1.197 -4.830 1.00 87.50 82 ILE A CA 1
ATOM 602 C C . ILE A 1 82 ? -1.438 -0.677 -5.729 1.00 87.50 82 ILE A C 1
ATOM 604 O O . ILE A 1 82 ? -0.991 0.454 -5.566 1.00 87.50 82 ILE A O 1
ATOM 608 N N . LEU A 1 83 ? -0.997 -1.516 -6.661 1.00 86.38 83 LEU A N 1
ATOM 609 C CA . LEU A 1 83 ? 0.110 -1.245 -7.569 1.00 86.38 83 LEU A CA 1
ATOM 610 C C . LEU A 1 83 ? -0.453 -0.864 -8.940 1.00 86.38 83 LEU A C 1
ATOM 612 O O . LEU A 1 83 ? -1.151 -1.663 -9.574 1.00 86.38 83 LEU A O 1
ATOM 616 N N . GLY A 1 84 ? -0.208 0.380 -9.348 1.00 74.56 84 GLY A N 1
ATOM 617 C CA . GLY A 1 84 ? -0.708 0.982 -10.585 1.00 74.56 84 GLY A CA 1
ATOM 618 C C . GLY A 1 84 ? 0.077 0.599 -11.842 1.00 74.56 84 GLY A C 1
ATOM 619 O O . GLY A 1 84 ? -0.490 0.687 -12.931 1.00 74.56 84 GLY A O 1
ATOM 620 N N . GLY A 1 85 ? 1.320 0.126 -11.691 1.00 68.62 85 GLY A N 1
ATOM 621 C CA . GLY A 1 85 ? 2.206 -0.275 -12.786 1.00 68.62 85 GLY A CA 1
ATOM 622 C C . GLY A 1 85 ? 2.771 0.895 -13.605 1.00 68.62 85 GLY A C 1
ATOM 623 O O . GLY A 1 85 ? 2.126 1.926 -13.774 1.00 68.62 85 GLY A O 1
ATOM 624 N N . HIS A 1 86 ? 3.973 0.704 -14.161 1.00 60.56 86 HIS A N 1
ATOM 625 C CA . HIS A 1 86 ? 4.724 1.744 -14.864 1.00 60.56 86 HIS A CA 1
ATOM 626 C C . HIS A 1 86 ? 4.102 2.191 -16.195 1.00 60.56 86 HIS A C 1
ATOM 628 O O . HIS A 1 86 ? 3.804 1.371 -17.066 1.00 60.56 86 HIS A O 1
ATOM 634 N N . ARG A 1 87 ? 4.112 3.520 -16.373 1.00 49.41 87 ARG A N 1
ATOM 635 C CA . ARG A 1 87 ? 3.871 4.348 -17.577 1.00 49.41 87 ARG A CA 1
ATOM 636 C C . ARG A 1 87 ? 2.563 5.148 -17.563 1.00 49.41 87 ARG A C 1
ATOM 638 O O . ARG A 1 87 ? 1.468 4.672 -17.829 1.00 49.41 87 ARG A O 1
ATOM 645 N N . GLU A 1 88 ? 2.778 6.444 -17.341 1.00 46.00 88 GLU A N 1
ATOM 646 C CA . GLU A 1 88 ? 2.002 7.592 -17.833 1.00 46.00 88 GLU A CA 1
ATOM 647 C C . GLU A 1 88 ? 0.687 7.934 -17.124 1.00 46.00 88 GLU A C 1
ATOM 649 O O . GLU A 1 88 ? 0.213 9.064 -17.255 1.00 46.00 88 GLU A O 1
ATOM 654 N N . THR A 1 89 ? 0.147 7.062 -16.273 1.00 45.31 89 THR A N 1
ATOM 655 C CA . THR A 1 89 ? -1.144 7.330 -15.603 1.00 45.31 89 THR A CA 1
ATOM 656 C C . THR A 1 89 ? -1.164 7.144 -14.090 1.00 45.31 89 THR A C 1
ATOM 658 O O . THR A 1 89 ? -2.146 7.517 -13.433 1.00 45.31 89 THR A O 1
ATOM 661 N N . GLU A 1 90 ? -0.033 6.714 -13.528 1.00 51.91 90 GLU A N 1
ATOM 662 C CA . GLU A 1 90 ? 0.224 6.530 -12.091 1.00 51.91 90 GLU A CA 1
ATOM 663 C C . GLU A 1 90 ? -0.037 7.794 -11.262 1.00 51.91 90 GLU A C 1
ATOM 665 O O . GLU A 1 90 ? -0.372 7.722 -10.082 1.00 51.91 90 GLU A O 1
ATOM 670 N N . VAL A 1 91 ? 0.063 8.973 -11.879 1.00 52.22 91 VAL A N 1
ATOM 671 C CA . VAL A 1 91 ? -0.060 10.253 -11.174 1.00 52.22 91 VAL A CA 1
ATOM 672 C C . VAL A 1 91 ? -1.487 10.812 -11.221 1.00 52.22 91 VAL A C 1
ATOM 674 O O . VAL A 1 91 ? -1.945 11.422 -10.254 1.00 52.22 9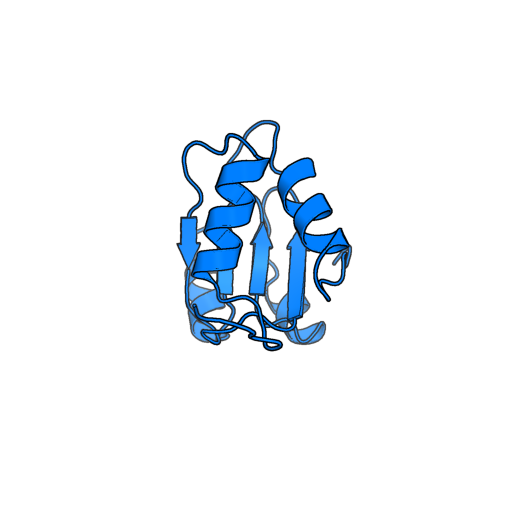1 VAL A O 1
ATOM 677 N N . PHE A 1 92 ? -2.219 10.609 -12.322 1.00 53.00 92 PHE A N 1
ATOM 678 C CA . PHE A 1 92 ? -3.537 11.227 -12.525 1.00 53.00 92 PHE A CA 1
ATOM 679 C C . PHE A 1 92 ? -4.686 10.394 -11.956 1.00 53.00 92 PHE A C 1
ATOM 681 O O . PHE A 1 92 ? -5.579 10.957 -11.316 1.00 53.00 92 PHE A O 1
ATOM 688 N N . GLY A 1 93 ? -4.663 9.068 -12.137 1.00 56.09 93 GLY A N 1
ATOM 689 C CA . GLY A 1 93 ? -5.736 8.198 -11.645 1.00 56.09 93 GLY A CA 1
ATOM 690 C C . GLY A 1 93 ? -5.802 8.166 -10.120 1.00 56.09 93 GLY A C 1
ATOM 691 O O . GLY A 1 93 ? -6.883 8.245 -9.532 1.00 56.09 93 GLY A O 1
ATOM 692 N N . VAL A 1 94 ? -4.635 8.156 -9.473 1.00 56.84 94 VAL A N 1
ATOM 693 C CA . VAL A 1 94 ? -4.546 8.081 -8.016 1.00 56.84 94 VAL A CA 1
ATOM 694 C C . VAL A 1 94 ? -4.844 9.430 -7.346 1.00 56.84 94 VAL A C 1
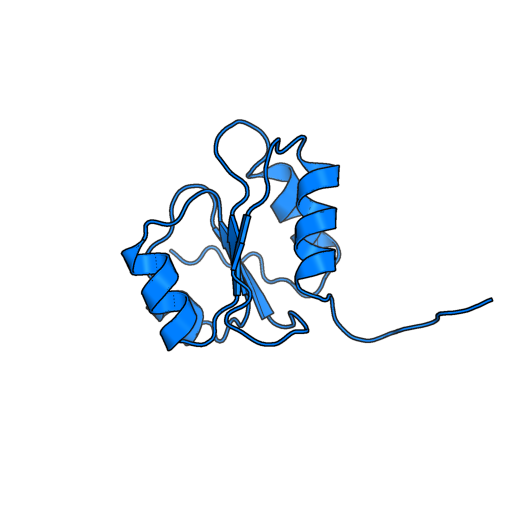ATOM 696 O O . VAL A 1 94 ? -5.608 9.474 -6.382 1.00 56.84 94 VAL A O 1
ATOM 699 N N . ARG A 1 95 ? -4.369 10.559 -7.899 1.00 57.75 95 ARG A N 1
ATOM 700 C CA . ARG A 1 95 ? -4.723 11.902 -7.387 1.00 57.75 95 ARG A CA 1
ATOM 701 C C . ARG A 1 95 ? -6.207 12.237 -7.550 1.00 57.75 95 ARG A C 1
ATOM 703 O O . ARG A 1 95 ? -6.786 12.885 -6.679 1.00 57.75 95 ARG A O 1
ATOM 710 N N . ASN A 1 96 ? -6.854 11.791 -8.630 1.00 54.84 96 ASN A N 1
ATOM 711 C CA . ASN A 1 96 ? -8.302 11.973 -8.790 1.00 54.84 96 ASN A CA 1
ATOM 712 C C . ASN A 1 96 ? -9.119 11.072 -7.855 1.00 54.84 96 ASN A C 1
ATOM 714 O O . ASN A 1 96 ? -10.200 11.478 -7.419 1.00 54.84 96 ASN A O 1
ATOM 718 N N . LEU A 1 97 ? -8.607 9.886 -7.503 1.00 57.09 97 LEU A N 1
ATOM 719 C CA . LEU A 1 97 ? -9.179 9.077 -6.427 1.00 57.09 97 LEU A CA 1
ATOM 720 C C . LEU A 1 97 ? -9.076 9.828 -5.092 1.00 57.09 97 LEU A C 1
ATOM 722 O O . LEU A 1 97 ? -10.056 9.876 -4.345 1.00 57.09 97 LEU A O 1
ATOM 726 N N . ALA A 1 98 ? -7.927 10.471 -4.841 1.00 57.50 98 ALA A N 1
ATOM 727 C CA . ALA A 1 98 ? -7.677 11.204 -3.608 1.00 57.50 98 ALA A CA 1
ATOM 728 C C . ALA A 1 98 ? -8.620 12.400 -3.403 1.00 57.50 98 ALA A C 1
ATOM 730 O O . ALA A 1 98 ? -9.109 12.623 -2.302 1.00 57.50 98 ALA A O 1
ATOM 731 N N . LYS A 1 99 ? -8.969 13.115 -4.479 1.00 51.50 99 LYS A N 1
ATOM 732 C CA . LYS A 1 99 ? -9.916 14.245 -4.430 1.00 51.50 99 LYS A CA 1
ATOM 733 C C . LYS A 1 99 ? -11.364 13.856 -4.101 1.00 51.50 99 LYS A C 1
ATOM 735 O O . LYS A 1 99 ? -12.123 14.706 -3.650 1.00 51.50 99 LYS A O 1
ATOM 740 N N . ASN A 1 100 ? -11.760 12.603 -4.333 1.00 46.22 100 ASN A N 1
ATOM 741 C CA . ASN A 1 100 ? -13.156 12.152 -4.230 1.00 46.22 100 ASN A CA 1
ATOM 742 C C . ASN A 1 100 ? -13.434 11.243 -3.022 1.00 46.22 100 ASN A C 1
ATOM 744 O O . ASN A 1 100 ? -14.524 10.685 -2.884 1.00 46.22 100 ASN A O 1
ATOM 748 N N . SER A 1 101 ? -12.457 11.015 -2.155 1.00 44.84 101 SER A N 1
ATOM 749 C CA . SER A 1 101 ? -12.579 10.168 -0.965 1.00 44.84 101 SER A CA 1
ATOM 750 C C . SER A 1 101 ? -11.700 10.767 0.136 1.00 44.84 101 SER A C 1
ATOM 752 O O . SER A 1 101 ? -10.864 11.601 -0.164 1.00 44.84 101 SER A O 1
ATOM 754 N N . GLN A 1 102 ? -11.889 10.412 1.410 1.00 48.81 102 GLN A N 1
ATOM 755 C CA . GLN A 1 102 ? -11.125 10.952 2.560 1.00 48.81 102 GLN A CA 1
ATOM 756 C C . GLN A 1 102 ? -9.641 10.504 2.579 1.00 48.81 102 GLN A C 1
ATOM 758 O O . GLN A 1 102 ? -9.074 10.188 3.620 1.00 48.81 102 GLN A O 1
ATOM 763 N N . ILE A 1 103 ? -9.035 10.409 1.404 1.00 52.28 103 ILE A N 1
ATOM 764 C CA . ILE A 1 103 ? -7.675 9.991 1.120 1.00 52.28 103 ILE A CA 1
ATOM 765 C C . ILE A 1 103 ? -6.799 11.206 1.366 1.00 52.28 103 ILE A C 1
ATOM 767 O O . ILE A 1 103 ? -6.996 12.263 0.764 1.00 52.28 103 ILE A O 1
ATOM 771 N N . GLN A 1 104 ? -5.841 11.063 2.268 1.00 50.25 104 GLN A N 1
ATOM 772 C CA . GLN A 1 104 ? -4.838 12.094 2.439 1.00 50.25 104 GLN A CA 1
ATOM 773 C C . GLN A 1 104 ? -3.830 11.923 1.304 1.00 50.25 104 GLN A C 1
ATOM 775 O O . GLN A 1 104 ? -3.192 10.877 1.195 1.00 50.25 104 GLN A O 1
ATOM 780 N N . ASP A 1 105 ? -3.687 12.947 0.460 1.00 47.41 105 ASP A N 1
ATOM 781 C CA . ASP A 1 105 ? -2.514 13.110 -0.406 1.00 47.41 105 ASP A CA 1
ATOM 782 C C . ASP A 1 105 ? -1.318 13.440 0.498 1.00 47.41 105 ASP A C 1
ATOM 784 O O . ASP A 1 105 ? -0.856 14.574 0.606 1.00 47.41 105 ASP A O 1
ATOM 788 N N . GLY A 1 106 ? -0.905 12.449 1.283 1.00 45.06 106 GLY A N 1
ATOM 789 C CA . GLY A 1 106 ? 0.285 12.523 2.097 1.00 45.06 106 GLY A CA 1
ATOM 790 C C . GLY A 1 106 ? 1.461 12.337 1.165 1.00 45.06 106 GLY A C 1
ATOM 791 O O . GLY A 1 106 ? 1.731 11.217 0.744 1.00 45.06 106 GLY A O 1
ATOM 792 N N . ARG A 1 107 ? 2.177 13.423 0.860 1.00 44.34 107 ARG A N 1
ATOM 793 C CA . ARG A 1 107 ? 3.588 13.320 0.476 1.00 44.34 107 ARG A CA 1
ATOM 794 C C . ARG A 1 107 ? 4.330 12.745 1.681 1.00 44.34 107 ARG A C 1
ATOM 796 O O . ARG A 1 107 ? 4.825 13.494 2.515 1.00 44.34 107 ARG A O 1
ATOM 803 N N . ILE A 1 108 ? 4.298 11.427 1.818 1.00 48.50 108 ILE A N 1
ATOM 804 C CA . ILE A 1 108 ? 5.166 10.701 2.737 1.00 48.50 108 ILE A CA 1
ATOM 805 C C . ILE A 1 108 ? 6.564 10.831 2.110 1.00 48.50 108 ILE A C 1
ATOM 807 O O . ILE A 1 108 ? 6.746 10.403 0.970 1.00 48.50 108 ILE A O 1
ATOM 811 N N . GLN A 1 109 ? 7.442 11.615 2.750 1.00 39.03 109 GLN A N 1
ATOM 812 C CA . GLN A 1 109 ? 8.765 11.996 2.232 1.00 39.03 109 GLN A CA 1
ATOM 813 C C . GLN A 1 109 ? 9.799 10.888 2.421 1.00 39.03 109 GLN A C 1
ATOM 815 O O . GLN A 1 109 ? 9.853 10.302 3.525 1.00 39.03 109 GLN A O 1
#

Foldseek 3Di:
DDDDDPDADFQVNLLVQLCVQFVQVDKDKQQLADRGFAEEEEDEDEDQPCVLVVVSVGQEYEYADYDPNSSVVCNVVRHMYIHSHDDDRSPPSVVVVVVPHVYDHDPSD

Radius of gyration: 13.04 Å; chains: 1; bounding box: 44×24×30 Å